Protein AF-A0A653F2S6-F1 (afdb_monomer_lite)

Structure (mmCIF, N/CA/C/O backbone):
data_AF-A0A653F2S6-F1
#
_entry.id   AF-A0A653F2S6-F1
#
loop_
_atom_site.group_PDB
_atom_site.id
_atom_site.type_symbol
_atom_site.label_atom_id
_atom_site.label_alt_id
_atom_site.label_comp_id
_atom_site.label_asym_id
_atom_site.label_entity_id
_atom_site.label_seq_id
_atom_site.pdbx_PDB_ins_code
_atom_site.Cartn_x
_atom_site.Cartn_y
_atom_site.Cartn_z
_atom_site.occupancy
_atom_site.B_iso_or_equiv
_atom_site.auth_seq_id
_atom_site.auth_comp_id
_atom_site.auth_asym_id
_atom_site.auth_atom_id
_atom_site.pdbx_PDB_model_num
ATOM 1 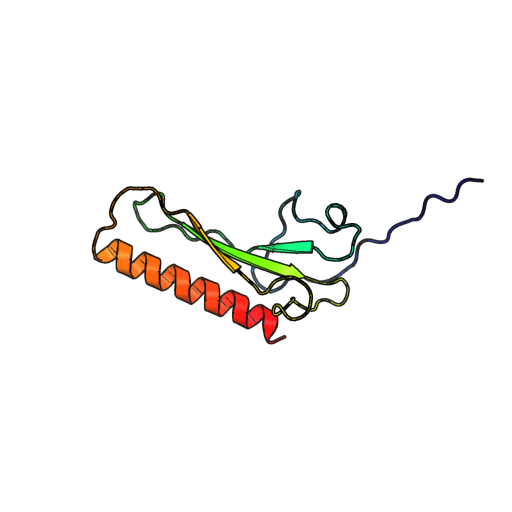N N . MET A 1 1 ? 24.915 19.857 -33.286 1.00 42.91 1 MET A N 1
ATOM 2 C CA . MET A 1 1 ? 23.691 19.033 -33.239 1.00 42.91 1 MET A CA 1
ATOM 3 C C . MET A 1 1 ? 23.644 18.402 -31.865 1.00 42.91 1 MET A C 1
ATOM 5 O O . MET A 1 1 ? 24.527 17.616 -31.560 1.00 42.91 1 MET A O 1
ATOM 9 N N . THR A 1 2 ? 22.702 18.817 -31.024 1.00 41.47 2 THR A N 1
ATOM 10 C CA . THR A 1 2 ? 22.521 18.256 -29.680 1.00 41.47 2 THR A CA 1
ATOM 11 C C . THR A 1 2 ? 21.405 17.230 -29.785 1.00 41.47 2 THR A C 1
ATOM 13 O O . THR A 1 2 ? 20.255 17.597 -30.004 1.00 41.47 2 THR A O 1
ATOM 16 N N . THR A 1 3 ? 21.742 15.946 -29.734 1.00 45.97 3 THR A N 1
ATOM 17 C CA . THR A 1 3 ? 20.751 14.876 -29.614 1.00 45.97 3 THR A CA 1
ATOM 18 C C . THR A 1 3 ? 20.243 14.879 -28.181 1.00 45.97 3 THR A C 1
ATOM 20 O O . THR A 1 3 ? 20.963 14.461 -27.277 1.00 45.97 3 THR A O 1
ATOM 23 N N . THR A 1 4 ? 19.030 15.378 -27.960 1.00 53.72 4 THR A N 1
ATOM 24 C CA . THR A 1 4 ? 18.307 15.128 -26.711 1.00 53.72 4 THR A CA 1
ATOM 25 C C . THR A 1 4 ? 18.103 13.616 -26.606 1.00 53.72 4 THR A C 1
ATOM 27 O O . THR A 1 4 ? 17.521 13.044 -27.534 1.00 53.72 4 THR A O 1
ATOM 30 N N . PRO A 1 5 ? 18.593 12.938 -25.555 1.00 54.41 5 PRO A N 1
ATOM 31 C CA . PRO A 1 5 ? 18.248 11.542 -25.350 1.00 54.41 5 PRO A CA 1
ATOM 32 C C . PRO A 1 5 ? 16.727 11.470 -25.187 1.00 54.41 5 PRO A C 1
ATOM 34 O O . PRO A 1 5 ? 16.147 12.105 -24.311 1.00 54.41 5 PRO A O 1
ATOM 37 N N . SER A 1 6 ? 16.065 10.759 -26.095 1.00 54.28 6 SER A N 1
ATOM 38 C CA . SER A 1 6 ? 14.663 10.397 -25.926 1.00 54.28 6 SER A CA 1
ATOM 39 C C . SER A 1 6 ? 14.647 9.260 -24.916 1.00 54.28 6 SER A C 1
ATOM 41 O O . SER A 1 6 ? 14.827 8.101 -25.288 1.00 54.28 6 SER A O 1
ATOM 43 N N . THR A 1 7 ? 14.521 9.585 -23.631 1.00 62.69 7 THR A N 1
ATOM 44 C CA . THR A 1 7 ? 14.292 8.559 -22.616 1.00 62.69 7 THR A CA 1
ATOM 45 C C . THR A 1 7 ? 12.889 8.020 -22.847 1.00 62.69 7 THR A C 1
ATOM 47 O O . THR A 1 7 ? 11.890 8.686 -22.585 1.00 62.69 7 THR A O 1
ATOM 50 N N . ARG A 1 8 ? 12.804 6.852 -23.486 1.00 69.31 8 ARG A N 1
ATOM 51 C CA . ARG A 1 8 ? 11.534 6.168 -23.707 1.00 69.31 8 ARG A CA 1
ATOM 52 C C . ARG A 1 8 ? 11.066 5.654 -22.349 1.00 69.31 8 ARG A C 1
ATOM 54 O O . ARG A 1 8 ? 11.725 4.791 -21.781 1.00 69.31 8 ARG A O 1
ATOM 61 N N . LEU A 1 9 ? 9.950 6.187 -21.857 1.00 75.75 9 LEU A N 1
ATOM 62 C CA . LEU A 1 9 ? 9.269 5.664 -20.674 1.00 75.75 9 LEU A CA 1
ATOM 63 C C . LEU A 1 9 ? 9.052 4.148 -20.826 1.00 75.75 9 LEU A C 1
ATOM 65 O O . LEU A 1 9 ? 8.563 3.729 -21.884 1.00 75.75 9 LEU A O 1
ATOM 69 N N . PRO A 1 10 ? 9.410 3.331 -19.818 1.00 83.69 10 PRO A N 1
ATOM 70 C CA . PRO A 1 10 ? 9.085 1.913 -19.816 1.00 83.69 10 PRO A CA 1
ATOM 71 C C . PRO A 1 10 ? 7.569 1.712 -19.941 1.00 83.69 10 PRO A C 1
ATOM 73 O O . PRO A 1 10 ? 6.796 2.165 -19.096 1.00 83.69 10 PRO A O 1
ATOM 76 N N . ASP A 1 11 ? 7.144 1.039 -21.012 1.00 88.38 11 ASP A N 1
ATOM 77 C CA . ASP A 1 11 ? 5.742 0.687 -21.261 1.00 88.38 11 ASP A CA 1
ATOM 78 C C . ASP A 1 11 ? 5.424 -0.651 -20.584 1.00 88.38 11 ASP A C 1
ATOM 80 O O . ASP A 1 11 ? 5.353 -1.707 -21.214 1.00 88.38 11 ASP A O 1
ATOM 84 N N . VAL A 1 12 ? 5.353 -0.598 -19.254 1.00 92.69 12 VAL A N 1
ATOM 85 C CA . VAL A 1 12 ? 5.174 -1.753 -18.372 1.00 92.69 12 VAL A CA 1
ATOM 86 C C . VAL A 1 12 ? 3.821 -1.636 -17.671 1.00 92.69 12 VAL A C 1
ATOM 88 O O . VAL A 1 12 ? 3.531 -0.582 -17.085 1.00 92.69 12 VAL A O 1
ATOM 91 N N . PRO A 1 13 ? 2.979 -2.686 -17.686 1.00 94.88 13 PRO A N 1
ATOM 92 C CA . PRO A 1 13 ? 1.690 -2.647 -17.012 1.00 94.88 13 PRO A CA 1
ATOM 93 C C . PRO A 1 13 ? 1.862 -2.532 -15.496 1.00 94.88 13 PRO A C 1
ATOM 95 O O . PRO A 1 13 ? 2.821 -3.031 -14.906 1.00 94.88 13 PRO A O 1
ATOM 98 N N . LEU A 1 14 ? 0.900 -1.874 -14.858 1.00 96.38 14 LEU A N 1
ATOM 99 C CA . LEU A 1 14 ? 0.820 -1.854 -13.405 1.00 96.38 14 LEU A CA 1
ATOM 100 C C . LEU A 1 14 ? 0.326 -3.205 -12.878 1.00 96.38 14 LEU A C 1
ATOM 102 O O . LEU A 1 14 ? -0.477 -3.867 -13.551 1.00 96.38 14 LEU A O 1
ATOM 106 N N . PRO A 1 15 ? 0.742 -3.598 -11.662 1.00 96.62 15 PRO A N 1
ATOM 107 C CA . PRO A 1 15 ? 0.087 -4.685 -10.958 1.00 96.62 15 PRO A CA 1
ATOM 108 C C . PRO A 1 15 ? -1.424 -4.426 -10.808 1.00 96.62 15 PRO A C 1
ATOM 110 O O . PRO A 1 15 ? -1.868 -3.273 -10.796 1.00 96.62 15 PRO A O 1
ATOM 113 N N . PRO A 1 16 ? -2.252 -5.477 -10.690 1.00 95.00 16 PRO A N 1
ATOM 114 C CA . PRO A 1 16 ? -3.692 -5.313 -10.532 1.00 95.00 16 PRO A CA 1
ATOM 115 C C . PRO A 1 16 ? -4.041 -4.433 -9.327 1.00 95.00 16 PRO A C 1
ATOM 117 O O . PRO A 1 16 ? -3.567 -4.684 -8.224 1.00 95.00 16 PRO A O 1
ATOM 120 N N . GLY A 1 17 ? -4.891 -3.427 -9.548 1.00 95.31 17 GLY A N 1
ATOM 121 C CA . GLY A 1 17 ? -5.341 -2.506 -8.498 1.00 95.31 17 GLY A CA 1
ATOM 122 C C . GLY A 1 17 ? -4.326 -1.429 -8.103 1.00 95.31 17 GLY A C 1
ATOM 123 O O . GLY A 1 17 ? -4.692 -0.518 -7.363 1.00 95.31 17 GLY A O 1
ATOM 124 N N . ALA A 1 18 ? -3.095 -1.492 -8.618 1.00 97.88 18 ALA A N 1
ATOM 125 C CA . ALA A 1 18 ? -2.070 -0.509 -8.320 1.00 97.88 18 ALA A CA 1
ATOM 126 C C . ALA A 1 18 ? -2.285 0.804 -9.086 1.00 97.88 18 ALA A C 1
ATOM 128 O O . ALA A 1 18 ? -2.815 0.825 -10.202 1.00 97.88 18 ALA A O 1
ATOM 129 N N . PHE A 1 19 ? -1.799 1.896 -8.507 1.00 97.50 19 PHE A N 1
ATOM 130 C CA . PHE A 1 19 ? -1.662 3.191 -9.170 1.00 97.50 19 PHE A CA 1
ATOM 131 C C . PHE A 1 19 ? -0.282 3.800 -8.890 1.00 97.50 19 PHE A C 1
ATOM 133 O O . PHE A 1 19 ? 0.502 3.256 -8.114 1.00 97.50 19 PHE A O 1
ATOM 140 N N . VAL A 1 20 ? 0.021 4.911 -9.559 1.00 96.62 20 VAL A N 1
ATOM 141 C CA . VAL A 1 20 ? 1.275 5.661 -9.412 1.00 96.62 20 VAL A CA 1
ATOM 142 C C . VAL A 1 20 ? 0.914 7.119 -9.184 1.00 96.62 20 VAL A C 1
ATOM 144 O O . VAL A 1 20 ? 0.193 7.703 -9.998 1.00 96.62 20 VAL A O 1
ATOM 147 N N . ASP A 1 21 ? 1.396 7.699 -8.089 1.00 94.19 21 ASP A N 1
ATOM 148 C CA . ASP A 1 21 ? 1.276 9.135 -7.858 1.00 94.19 21 ASP A CA 1
ATOM 149 C C . ASP A 1 21 ? 2.259 9.917 -8.744 1.00 94.19 21 ASP A C 1
ATOM 151 O O . ASP A 1 21 ? 3.290 9.386 -9.155 1.00 94.19 21 ASP A O 1
ATOM 155 N N . PRO A 1 22 ? 2.011 11.206 -9.039 1.00 89.00 22 PRO A N 1
ATOM 156 C CA . PRO A 1 22 ? 2.927 12.000 -9.860 1.00 89.00 22 PRO A CA 1
ATOM 157 C C . PRO A 1 22 ? 4.367 12.063 -9.324 1.00 89.00 22 PRO A C 1
ATOM 159 O O . PRO A 1 22 ? 5.300 12.184 -10.110 1.00 89.00 22 PRO A O 1
ATOM 162 N N . GLY A 1 23 ? 4.548 11.983 -8.000 1.00 91.88 23 GLY A N 1
ATOM 163 C CA . GLY A 1 23 ? 5.865 11.923 -7.351 1.00 91.88 23 GLY A CA 1
ATOM 164 C C . GLY A 1 23 ? 6.500 10.531 -7.340 1.00 91.88 23 GLY A C 1
ATOM 165 O O . GLY A 1 23 ? 7.625 10.399 -6.882 1.00 91.88 23 GLY A O 1
ATOM 166 N N . ASP A 1 24 ? 5.787 9.529 -7.851 1.00 94.81 24 ASP A N 1
ATOM 167 C CA . ASP A 1 24 ? 6.137 8.111 -7.830 1.00 94.81 24 ASP A CA 1
ATOM 168 C C . ASP A 1 24 ? 6.449 7.535 -9.224 1.00 94.81 24 ASP A C 1
ATOM 170 O O . ASP A 1 24 ? 6.680 6.335 -9.383 1.00 94.81 24 ASP A O 1
ATOM 174 N N . ALA A 1 25 ? 6.532 8.399 -10.237 1.00 93.81 25 ALA A N 1
ATOM 175 C CA . ALA A 1 25 ? 6.841 8.031 -11.614 1.00 93.81 25 ALA A CA 1
ATOM 176 C C . ALA A 1 25 ? 8.338 7.753 -11.866 1.00 93.81 25 ALA A C 1
ATOM 178 O O . ALA A 1 25 ? 9.210 8.168 -11.109 1.00 93.81 25 ALA A O 1
ATOM 179 N N . TRP A 1 26 ? 8.635 7.081 -12.983 1.00 94.75 26 TRP A N 1
ATOM 180 C CA . TRP A 1 26 ? 9.987 6.662 -13.388 1.00 94.75 26 TRP A CA 1
ATOM 181 C C . TRP A 1 26 ? 11.028 7.788 -13.360 1.00 94.75 26 TRP A C 1
ATOM 183 O O . TRP A 1 26 ? 12.179 7.572 -12.984 1.00 94.75 26 TRP A O 1
ATOM 193 N N . GLU A 1 27 ? 10.631 8.993 -13.768 1.00 92.00 27 GLU A N 1
ATOM 194 C CA . GLU A 1 27 ? 11.499 10.166 -13.871 1.00 92.00 27 GLU A CA 1
ATOM 195 C C . GLU A 1 27 ? 12.116 10.573 -12.534 1.00 92.00 27 GLU A C 1
ATOM 197 O O . GLU A 1 27 ? 13.186 11.179 -12.514 1.00 92.00 27 GLU A O 1
ATOM 202 N N . GLN A 1 28 ? 11.450 10.248 -11.427 1.00 93.56 28 GLN A N 1
ATOM 203 C CA . GLN A 1 28 ? 11.899 10.607 -10.089 1.00 93.56 28 GLN A CA 1
ATOM 204 C C . GLN A 1 28 ? 13.101 9.762 -9.622 1.00 93.56 28 GLN A C 1
ATOM 206 O O . GLN A 1 28 ? 13.826 10.194 -8.723 1.00 93.56 28 GLN A O 1
ATOM 211 N N . TRP A 1 29 ? 13.352 8.613 -10.259 1.00 92.19 29 TRP A N 1
ATOM 212 C CA . TRP A 1 29 ? 14.455 7.696 -9.937 1.00 92.19 29 TRP A CA 1
ATOM 213 C C . TRP A 1 29 ? 15.295 7.336 -11.161 1.00 92.19 29 TRP A C 1
ATOM 215 O O . TRP A 1 29 ? 15.668 6.182 -11.341 1.00 92.19 29 TRP A O 1
ATOM 225 N N . ASP A 1 30 ? 15.556 8.303 -12.045 1.00 92.25 30 ASP A N 1
ATOM 226 C CA . ASP A 1 30 ? 16.396 8.108 -13.237 1.00 92.25 30 ASP A CA 1
ATOM 227 C C . ASP A 1 30 ? 15.994 6.879 -14.085 1.00 92.25 30 ASP A C 1
ATOM 229 O O . ASP A 1 30 ? 16.820 6.274 -14.771 1.00 92.25 30 ASP A O 1
ATOM 233 N N . TYR A 1 31 ? 14.694 6.549 -14.090 1.00 92.56 31 TYR A N 1
ATOM 234 C CA . TYR A 1 31 ? 14.097 5.399 -14.778 1.00 92.56 31 TYR A CA 1
ATOM 235 C C . TYR A 1 31 ? 14.602 4.028 -14.302 1.00 92.56 31 TYR A C 1
ATOM 237 O O . TYR A 1 31 ? 14.423 3.029 -15.001 1.00 92.56 31 TYR A O 1
ATOM 245 N N . GLU A 1 32 ? 15.203 3.964 -13.117 1.00 94.19 32 GLU A N 1
ATOM 246 C CA . GLU A 1 32 ? 15.652 2.719 -12.503 1.00 94.19 32 GLU A CA 1
ATOM 247 C C . GLU A 1 32 ? 14.483 1.891 -11.964 1.00 94.19 32 GLU A C 1
ATOM 249 O O . GLU A 1 32 ? 14.446 0.680 -12.148 1.00 94.19 32 GLU A O 1
ATOM 254 N N . PHE A 1 33 ? 13.506 2.550 -11.349 1.00 95.56 33 PHE A N 1
ATOM 255 C CA . PHE A 1 33 ? 12.243 1.970 -10.905 1.00 95.56 33 PHE A CA 1
ATOM 256 C C . PHE A 1 33 ? 11.159 3.056 -10.846 1.00 95.56 33 PHE A C 1
ATOM 258 O O . PHE A 1 33 ? 11.430 4.247 -11.021 1.00 95.56 33 PHE A O 1
ATOM 265 N N . ARG A 1 34 ? 9.919 2.643 -10.591 1.00 96.94 34 ARG A N 1
ATOM 266 C CA . ARG A 1 34 ? 8.833 3.517 -10.128 1.00 96.94 34 ARG A CA 1
ATOM 267 C C . ARG A 1 34 ? 8.241 2.965 -8.840 1.00 96.94 34 ARG A C 1
ATOM 269 O O . ARG A 1 34 ? 8.328 1.760 -8.599 1.00 96.94 34 ARG A O 1
ATOM 276 N N . VAL A 1 35 ? 7.586 3.810 -8.056 1.00 97.94 35 VAL A N 1
ATOM 277 C CA . VAL A 1 35 ? 6.825 3.355 -6.890 1.00 97.94 35 VAL A CA 1
ATOM 278 C C . VAL A 1 35 ? 5.384 3.102 -7.328 1.00 97.94 35 VAL A C 1
ATOM 280 O O . VAL A 1 35 ? 4.745 3.942 -7.959 1.00 97.94 35 VAL A O 1
ATOM 283 N N . VAL A 1 36 ? 4.861 1.921 -7.021 1.00 98.19 36 VAL A N 1
ATOM 284 C CA . VAL A 1 36 ? 3.454 1.575 -7.251 1.00 98.19 36 VAL A CA 1
ATOM 285 C C . VAL A 1 36 ? 2.752 1.438 -5.908 1.00 98.19 36 VAL A C 1
ATOM 287 O O . VAL A 1 36 ? 3.337 0.923 -4.955 1.00 98.19 36 VAL A O 1
ATOM 290 N N . ARG A 1 37 ? 1.512 1.918 -5.810 1.00 98.44 37 ARG A N 1
ATOM 291 C CA . ARG A 1 37 ? 0.765 2.013 -4.548 1.00 98.44 37 ARG A CA 1
ATOM 292 C C . ARG A 1 37 ? -0.550 1.249 -4.602 1.00 98.44 37 ARG A C 1
ATOM 294 O O . ARG A 1 37 ? -1.189 1.184 -5.653 1.00 98.44 37 ARG A O 1
ATOM 301 N N . THR A 1 38 ? -0.971 0.693 -3.467 1.00 98.38 38 THR A N 1
ATOM 302 C CA . THR A 1 38 ? -2.342 0.184 -3.296 1.00 98.38 38 THR A CA 1
ATOM 303 C C . THR A 1 38 ? -3.275 1.347 -2.988 1.00 98.38 38 THR A C 1
ATOM 305 O O . THR A 1 38 ? -2.842 2.346 -2.414 1.00 98.38 38 THR A O 1
ATOM 308 N N . ALA A 1 39 ? -4.577 1.184 -3.233 1.00 97.12 39 ALA A N 1
ATOM 309 C CA . ALA A 1 39 ? -5.582 2.109 -2.705 1.00 97.12 39 ALA A CA 1
ATOM 310 C C . ALA A 1 39 ? -5.473 2.270 -1.176 1.00 97.12 39 ALA A C 1
ATOM 312 O O . ALA A 1 39 ? -5.115 1.325 -0.464 1.00 97.12 39 ALA A O 1
ATOM 313 N N . GLU A 1 40 ? -5.815 3.456 -0.678 1.00 97.31 40 GLU A N 1
ATOM 314 C CA . GLU A 1 40 ? -5.971 3.702 0.755 1.00 97.31 40 GLU A CA 1
ATOM 315 C C . GLU A 1 40 ? -7.236 3.014 1.279 1.00 97.31 40 GLU A C 1
ATOM 317 O O . GLU A 1 40 ? -8.309 3.065 0.668 1.00 97.31 40 GLU A O 1
ATOM 322 N N . ARG A 1 41 ? -7.114 2.359 2.434 1.00 97.69 41 ARG A N 1
ATOM 323 C CA . ARG A 1 41 ? -8.206 1.658 3.111 1.00 97.69 41 ARG A CA 1
ATOM 324 C C . ARG A 1 41 ? -8.404 2.2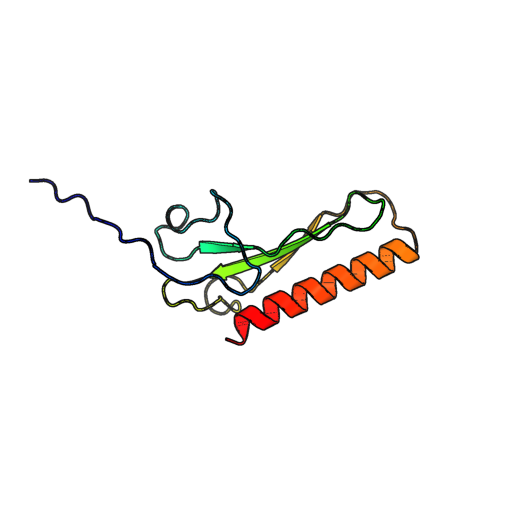77 4.487 1.00 97.69 41 ARG A C 1
ATOM 326 O O . ARG A 1 41 ? -7.531 2.178 5.345 1.00 97.69 41 ARG A O 1
ATOM 333 N N . HIS A 1 42 ? -9.554 2.907 4.701 1.00 97.44 42 HIS A N 1
ATOM 334 C CA . HIS A 1 42 ? -9.861 3.616 5.942 1.00 97.44 42 HIS A CA 1
ATOM 335 C C . HIS A 1 42 ? -10.594 2.728 6.944 1.00 97.44 42 HIS A C 1
ATOM 337 O O . HIS A 1 42 ? -11.455 1.932 6.573 1.00 97.44 42 HIS A O 1
ATOM 343 N N . VAL A 1 43 ? -10.298 2.928 8.226 1.00 96.81 43 VAL A N 1
ATOM 344 C CA . VAL A 1 43 ? -11.070 2.350 9.330 1.00 96.81 43 VAL A CA 1
ATOM 345 C C . VAL A 1 43 ? -12.395 3.098 9.471 1.00 96.81 43 VAL A C 1
ATOM 347 O O . VAL A 1 43 ? -12.429 4.327 9.557 1.00 96.81 43 VAL A O 1
ATOM 350 N N . SER A 1 44 ? -13.502 2.368 9.557 1.00 96.56 44 SER A N 1
ATOM 351 C CA . SER A 1 44 ? -14.839 2.950 9.628 1.00 96.56 44 SER A CA 1
ATOM 352 C C . SER A 1 44 ? -15.009 3.886 10.830 1.00 96.56 44 SER A C 1
ATOM 354 O O . SER A 1 44 ? -14.800 3.525 11.995 1.00 96.56 44 SER A O 1
ATOM 356 N N . GLY A 1 45 ? -15.419 5.124 10.542 1.00 95.12 45 GLY A N 1
ATOM 357 C CA . GLY A 1 45 ? -15.635 6.154 11.561 1.00 95.12 45 GLY A CA 1
ATOM 358 C C . GLY A 1 45 ? -14.363 6.584 12.301 1.00 95.12 45 GLY A C 1
ATOM 359 O O . GLY A 1 45 ? -14.467 7.125 13.401 1.00 95.12 45 GLY A O 1
ATOM 360 N N . HIS A 1 46 ? -13.179 6.333 11.737 1.00 94.88 46 HIS A N 1
ATOM 361 C CA . HIS A 1 46 ? -11.893 6.764 12.280 1.00 94.88 46 HIS A CA 1
ATOM 362 C C . HIS A 1 46 ? -11.020 7.359 11.168 1.00 94.88 46 HIS A C 1
ATOM 364 O O . HIS A 1 46 ? -11.198 7.052 9.995 1.00 94.88 46 HIS A O 1
ATOM 370 N N . ALA A 1 47 ? -10.065 8.215 11.531 1.00 94.44 47 ALA A N 1
ATOM 371 C CA . ALA A 1 47 ? -9.157 8.828 10.557 1.00 94.44 47 ALA A CA 1
ATOM 372 C C . ALA A 1 47 ? -8.030 7.880 10.104 1.00 94.44 47 ALA A C 1
ATOM 374 O O . ALA A 1 47 ? -7.368 8.139 9.109 1.00 94.44 47 ALA A O 1
ATOM 375 N N . SER A 1 48 ? -7.813 6.780 10.830 1.00 95.81 48 SER A N 1
ATOM 376 C CA . SER A 1 48 ? -6.746 5.826 10.520 1.00 95.81 48 SER A CA 1
ATOM 377 C C . SER A 1 48 ? -6.965 5.116 9.196 1.00 95.81 48 SER A C 1
ATOM 379 O O . SER A 1 48 ? -8.088 4.712 8.884 1.00 95.81 48 SER A O 1
ATOM 381 N N . LEU A 1 49 ? -5.870 4.887 8.478 1.00 96.75 49 LEU A N 1
ATOM 382 C CA . LEU A 1 49 ? -5.871 4.159 7.218 1.00 96.75 49 LEU A CA 1
ATOM 383 C C . LEU A 1 49 ? -4.650 3.250 7.074 1.00 96.75 49 LEU A C 1
ATOM 385 O O . LEU A 1 49 ? -3.650 3.379 7.790 1.00 96.75 49 LEU A O 1
ATOM 389 N N . VAL A 1 50 ? -4.779 2.315 6.141 1.00 98.19 50 VAL A N 1
ATOM 390 C CA . VAL A 1 50 ? -3.723 1.426 5.664 1.00 98.19 50 VAL A CA 1
ATOM 391 C C . VAL A 1 50 ? -3.565 1.636 4.165 1.00 98.19 50 VAL A C 1
ATOM 393 O O . VAL A 1 50 ? -4.557 1.704 3.439 1.00 98.19 50 VAL A O 1
ATOM 396 N N . SER A 1 51 ? -2.329 1.682 3.694 1.00 98.19 51 SER A N 1
ATOM 397 C CA . SER A 1 51 ? -1.996 1.603 2.272 1.00 98.19 51 SER A CA 1
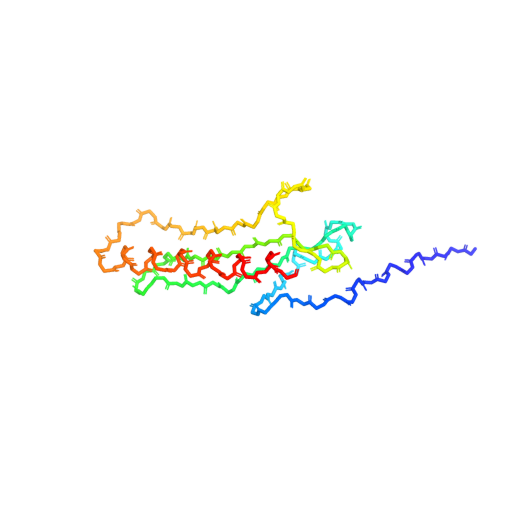ATOM 398 C C . SER A 1 51 ? -0.749 0.743 2.086 1.00 98.19 51 SER A C 1
ATOM 400 O O . SER A 1 51 ? -0.165 0.262 3.056 1.00 98.19 51 SER A O 1
ATOM 402 N N . GLY A 1 52 ? -0.362 0.489 0.844 1.00 98.31 52 GLY A N 1
ATOM 403 C CA . GLY A 1 52 ? 0.829 -0.279 0.515 1.00 98.31 52 GLY A CA 1
ATOM 404 C C . GLY A 1 52 ? 1.606 0.365 -0.619 1.00 98.31 52 GLY A C 1
ATOM 405 O O . GLY A 1 52 ? 1.030 1.104 -1.421 1.00 98.31 52 GLY A O 1
ATOM 406 N N . SER A 1 53 ? 2.901 0.081 -0.694 1.00 98.31 53 SER A N 1
ATOM 407 C CA . SER A 1 53 ? 3.728 0.434 -1.846 1.00 98.31 53 SER A CA 1
ATOM 408 C C . SER A 1 53 ? 4.753 -0.644 -2.167 1.00 98.31 53 SER A C 1
ATOM 410 O O . SER A 1 53 ? 5.149 -1.408 -1.290 1.00 98.31 53 SER A O 1
ATOM 412 N N . ALA A 1 54 ? 5.217 -0.663 -3.410 1.00 98.25 54 ALA A N 1
ATOM 413 C CA . ALA A 1 54 ? 6.336 -1.487 -3.847 1.00 98.25 54 ALA A CA 1
ATOM 414 C C . ALA A 1 54 ? 7.120 -0.787 -4.964 1.00 98.25 54 ALA A C 1
ATOM 416 O O . ALA A 1 54 ? 6.598 0.123 -5.617 1.00 98.25 54 ALA A O 1
ATOM 417 N N . LEU A 1 55 ? 8.355 -1.226 -5.200 1.00 97.88 55 LEU A N 1
ATOM 418 C CA . LEU A 1 55 ? 9.163 -0.762 -6.326 1.00 97.88 55 LEU A CA 1
ATOM 419 C C . LEU A 1 55 ? 8.926 -1.673 -7.529 1.00 97.88 55 LEU A C 1
ATOM 421 O O . LEU A 1 55 ? 9.022 -2.891 -7.405 1.00 97.88 55 LEU A O 1
ATOM 425 N N . GLN A 1 56 ? 8.621 -1.088 -8.686 1.00 97.50 56 GLN A N 1
ATOM 426 C CA . GLN A 1 56 ? 8.514 -1.817 -9.947 1.00 97.50 56 GLN A CA 1
ATOM 427 C C . GLN A 1 56 ? 9.657 -1.439 -10.885 1.00 97.50 56 GLN A C 1
ATOM 429 O O . GLN A 1 56 ? 9.852 -0.260 -11.189 1.00 97.50 56 GLN A O 1
ATOM 434 N N . PHE A 1 57 ? 10.359 -2.448 -11.391 1.00 95.81 57 PHE A N 1
ATOM 435 C CA . PHE A 1 57 ? 11.458 -2.290 -12.337 1.00 95.81 57 PHE A CA 1
ATOM 436 C C . PHE A 1 57 ? 10.980 -2.220 -13.800 1.00 95.81 57 PHE A C 1
ATOM 438 O O . PHE A 1 57 ? 9.856 -2.630 -14.112 1.00 95.81 57 PHE A O 1
ATOM 445 N N . PRO A 1 58 ? 11.814 -1.717 -14.736 1.00 95.25 58 PRO A N 1
ATOM 446 C CA . PRO A 1 58 ? 11.463 -1.578 -16.152 1.00 95.25 58 PRO A CA 1
ATOM 447 C C . PRO A 1 58 ? 11.159 -2.893 -16.883 1.00 95.25 58 PRO A C 1
ATOM 449 O O . PRO A 1 58 ? 10.645 -2.858 -18.000 1.00 95.25 58 PRO A O 1
ATOM 452 N N . ASP A 1 59 ? 11.492 -4.041 -16.295 1.00 92.50 59 ASP A N 1
ATOM 453 C CA . ASP A 1 59 ? 11.129 -5.370 -16.799 1.00 92.50 59 ASP A CA 1
ATOM 454 C C . ASP A 1 59 ? 9.770 -5.869 -16.269 1.00 92.50 59 ASP A C 1
ATOM 456 O O . ASP A 1 59 ? 9.273 -6.901 -16.720 1.00 92.50 59 ASP A O 1
ATOM 460 N N . GLY A 1 60 ? 9.138 -5.113 -15.368 1.00 94.00 60 GLY A N 1
ATOM 461 C CA . GLY A 1 60 ? 7.847 -5.420 -14.760 1.00 94.00 60 GLY A CA 1
ATOM 462 C C . GLY A 1 60 ? 7.912 -6.130 -13.421 1.00 94.00 60 GLY A C 1
ATOM 463 O O . GLY A 1 60 ? 6.870 -6.196 -12.764 1.00 94.00 60 GLY A O 1
ATOM 464 N N . HIS A 1 61 ? 9.090 -6.585 -12.999 1.00 95.06 61 HIS A N 1
ATOM 465 C CA . HIS A 1 61 ? 9.279 -7.230 -11.709 1.00 95.06 61 HIS A CA 1
ATOM 466 C C . HIS A 1 61 ? 9.052 -6.250 -10.549 1.00 95.06 61 HIS A C 1
ATOM 468 O O . HIS A 1 61 ? 9.348 -5.056 -10.653 1.00 95.06 61 HIS A O 1
ATOM 474 N N . ILE A 1 62 ? 8.520 -6.775 -9.447 1.00 97.38 62 ILE A N 1
ATOM 475 C CA . ILE A 1 62 ? 8.377 -6.069 -8.177 1.00 97.38 62 ILE A CA 1
ATOM 476 C C . ILE A 1 62 ? 9.505 -6.498 -7.257 1.00 97.38 62 ILE A C 1
ATOM 478 O O . ILE A 1 62 ? 9.646 -7.690 -7.004 1.00 97.38 62 ILE A O 1
ATOM 482 N N . ASP A 1 63 ? 10.258 -5.533 -6.736 1.00 96.69 63 ASP A N 1
ATOM 483 C CA . ASP A 1 63 ? 11.331 -5.817 -5.788 1.00 96.69 63 ASP 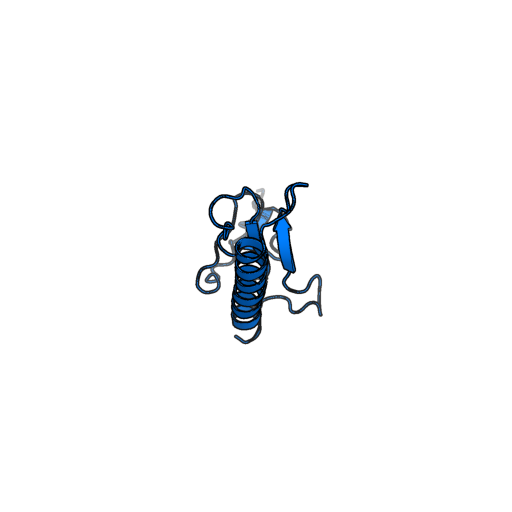A CA 1
ATOM 484 C C . ASP A 1 63 ? 10.781 -6.522 -4.544 1.00 96.69 63 ASP A C 1
ATOM 486 O O . ASP A 1 63 ? 9.882 -6.019 -3.869 1.00 96.69 63 ASP A O 1
ATOM 490 N N . ASP A 1 64 ? 11.326 -7.695 -4.243 1.00 93.75 64 ASP A N 1
ATOM 491 C CA . ASP A 1 64 ? 11.023 -8.488 -3.052 1.00 93.75 64 ASP A CA 1
ATOM 492 C C . ASP A 1 64 ? 11.948 -8.144 -1.867 1.00 93.75 64 ASP A C 1
ATOM 494 O O . ASP A 1 64 ? 11.908 -8.794 -0.819 1.00 93.75 64 ASP A O 1
ATOM 498 N N . GLY A 1 65 ? 12.776 -7.107 -2.024 1.00 94.00 65 GLY A N 1
ATOM 499 C CA . GLY A 1 65 ? 13.772 -6.650 -1.059 1.00 94.00 65 GLY A CA 1
ATOM 500 C C . GLY A 1 65 ? 15.158 -7.235 -1.282 1.00 94.00 65 GLY A C 1
ATOM 501 O O . GLY A 1 65 ? 16.052 -7.012 -0.463 1.00 94.00 65 GLY A O 1
ATOM 502 N N . THR A 1 66 ? 15.363 -7.980 -2.368 1.00 90.69 66 THR A N 1
ATOM 503 C CA . THR A 1 66 ? 16.690 -8.481 -2.742 1.00 90.69 66 THR A CA 1
ATOM 504 C C . THR A 1 66 ? 17.567 -7.417 -3.397 1.00 90.69 66 THR A C 1
ATOM 506 O O . THR A 1 66 ? 18.793 -7.563 -3.358 1.00 90.69 66 THR A O 1
ATOM 509 N N . THR A 1 67 ? 16.977 -6.353 -3.959 1.00 92.06 67 THR A N 1
ATOM 510 C CA . THR A 1 67 ? 17.726 -5.296 -4.662 1.00 92.06 67 THR A CA 1
ATOM 511 C C . THR A 1 67 ? 17.758 -3.982 -3.880 1.00 92.06 67 THR A C 1
ATOM 513 O O . THR A 1 67 ? 18.844 -3.497 -3.554 1.00 92.06 67 THR A O 1
ATOM 516 N N . TYR A 1 68 ? 16.595 -3.423 -3.551 1.00 93.75 68 TYR A N 1
ATOM 517 C CA . TYR A 1 68 ? 16.437 -2.138 -2.869 1.00 93.75 68 TYR A CA 1
ATOM 518 C C . TYR A 1 68 ? 15.550 -2.257 -1.631 1.00 93.75 68 TYR A C 1
ATOM 520 O O . TYR A 1 68 ? 16.030 -2.085 -0.509 1.00 93.75 68 TYR A O 1
ATOM 528 N N . GLU A 1 69 ? 14.262 -2.523 -1.827 1.00 93.75 69 GLU A N 1
ATOM 529 C CA . GLU A 1 69 ? 13.250 -2.463 -0.776 1.00 93.75 69 GLU A CA 1
ATOM 530 C C . GLU A 1 69 ? 12.108 -3.440 -1.074 1.00 93.75 69 GLU A C 1
ATOM 532 O O . GLU A 1 69 ? 11.547 -3.445 -2.167 1.00 93.75 69 GLU A O 1
ATOM 537 N N . ALA A 1 70 ? 11.755 -4.262 -0.083 1.00 95.94 70 ALA A N 1
ATOM 538 C CA . ALA A 1 70 ? 10.592 -5.142 -0.169 1.00 95.94 70 ALA A CA 1
ATOM 539 C C . ALA A 1 70 ? 9.287 -4.325 -0.142 1.00 95.94 70 ALA A C 1
ATOM 541 O O . ALA A 1 70 ? 9.288 -3.202 0.364 1.00 95.94 70 ALA A O 1
ATOM 542 N N . PRO A 1 71 ? 8.143 -4.874 -0.586 1.00 97.94 71 PRO A N 1
ATOM 543 C CA . PRO A 1 71 ? 6.869 -4.176 -0.478 1.00 97.94 71 PRO A CA 1
ATOM 544 C C . PRO A 1 71 ? 6.545 -3.805 0.975 1.00 97.94 71 PRO A C 1
ATOM 546 O O . PRO A 1 71 ? 6.772 -4.581 1.906 1.00 97.94 71 PRO A O 1
ATOM 549 N N . VAL A 1 72 ? 5.977 -2.616 1.168 1.00 98.06 72 VAL A N 1
ATOM 550 C CA . VAL A 1 72 ? 5.727 -2.029 2.490 1.00 98.06 72 VAL A CA 1
ATOM 551 C C . VAL A 1 72 ? 4.238 -1.799 2.693 1.00 98.06 72 VAL A C 1
ATOM 553 O O . VAL A 1 72 ? 3.572 -1.206 1.846 1.00 98.06 72 VAL A O 1
ATOM 556 N N . VAL A 1 73 ? 3.726 -2.208 3.857 1.00 98.44 73 VAL A N 1
ATOM 557 C CA . VAL A 1 73 ? 2.412 -1.786 4.359 1.00 98.44 73 VAL A CA 1
ATOM 558 C C . VAL A 1 73 ? 2.592 -0.526 5.201 1.00 98.44 73 VAL A C 1
ATOM 560 O O . VAL A 1 73 ? 3.231 -0.550 6.255 1.00 98.44 73 VAL A O 1
ATOM 563 N N . TRP A 1 74 ? 2.000 0.573 4.750 1.00 97.69 74 TRP A N 1
ATOM 564 C CA . TRP A 1 74 ? 1.997 1.850 5.447 1.00 97.69 74 TRP A CA 1
ATOM 565 C C . TRP A 1 74 ? 0.806 1.955 6.389 1.00 97.69 74 TRP A C 1
ATOM 567 O O . TRP A 1 74 ? -0.323 1.581 6.067 1.00 97.69 74 TRP A O 1
ATOM 577 N N . ILE A 1 75 ? 1.078 2.511 7.565 1.00 96.38 75 ILE A N 1
ATOM 578 C CA . ILE A 1 75 ? 0.091 2.763 8.605 1.00 96.38 75 ILE A CA 1
ATOM 579 C C . ILE A 1 75 ? 0.063 4.254 8.882 1.00 96.38 75 ILE A C 1
ATOM 581 O O . ILE A 1 75 ? 1.039 4.815 9.381 1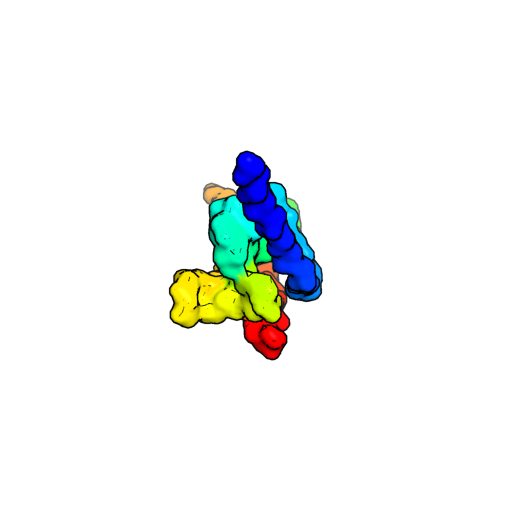.00 96.38 75 ILE A O 1
ATOM 585 N N . GLU A 1 76 ? -1.093 4.869 8.666 1.00 93.62 76 GLU A N 1
ATOM 586 C CA . GLU A 1 76 ? -1.368 6.195 9.195 1.00 93.62 76 GLU A CA 1
ATOM 587 C C . GLU A 1 76 ? -2.311 6.047 10.390 1.00 93.62 76 GLU A C 1
ATOM 589 O O . GLU A 1 76 ? -3.533 5.922 10.269 1.00 93.62 76 GLU A O 1
ATOM 594 N N . HIS A 1 77 ? -1.717 5.981 11.582 1.00 84.44 77 HIS A N 1
ATOM 595 C CA . HIS A 1 77 ? -2.455 5.860 12.830 1.00 84.44 77 HIS A CA 1
ATOM 596 C C . HIS A 1 77 ? -2.514 7.206 13.555 1.00 84.44 77 HIS A C 1
ATOM 598 O O . HIS A 1 77 ? -1.504 7.727 14.027 1.00 84.44 77 HIS A O 1
ATOM 604 N N . TYR A 1 78 ? -3.721 7.743 13.698 1.00 83.19 78 TYR A N 1
ATOM 605 C CA . TYR A 1 78 ? -3.967 8.940 14.492 1.00 83.19 78 TYR A CA 1
ATOM 606 C C . TYR A 1 78 ? -3.882 8.577 15.975 1.00 83.19 78 TYR A C 1
ATOM 608 O O . TYR A 1 78 ? -4.348 7.514 16.366 1.00 83.19 78 TYR A O 1
ATOM 616 N N . ASN A 1 79 ? -3.267 9.431 16.807 1.00 76.12 79 ASN A N 1
ATOM 617 C CA . ASN A 1 79 ? -2.948 9.153 18.221 1.00 76.12 79 ASN A CA 1
ATOM 618 C C . ASN A 1 79 ? -4.185 9.148 19.156 1.00 76.12 79 ASN A C 1
ATOM 620 O O . ASN A 1 79 ? -4.169 9.682 20.265 1.00 76.12 79 ASN A O 1
ATOM 624 N N . THR A 1 80 ? -5.280 8.572 18.677 1.00 80.69 80 THR A N 1
ATOM 625 C CA . THR A 1 80 ? -6.534 8.295 19.362 1.00 80.69 80 THR A CA 1
ATOM 626 C C . THR A 1 80 ? -6.704 6.781 19.441 1.00 80.69 80 THR A C 1
ATOM 628 O O . THR A 1 80 ? -6.316 6.048 18.537 1.00 80.69 80 THR A O 1
ATOM 631 N N . GLY A 1 81 ? -7.240 6.282 20.553 1.00 91.12 81 GLY A N 1
ATOM 632 C CA . GLY A 1 81 ? -7.486 4.848 20.697 1.00 91.12 81 GLY A CA 1
ATOM 633 C C . GLY A 1 81 ? -8.567 4.357 19.731 1.00 91.12 81 GLY A C 1
ATOM 634 O O . GLY A 1 81 ? -9.527 5.074 19.454 1.00 91.12 81 GLY A O 1
ATOM 635 N N . LEU A 1 82 ? -8.442 3.111 19.275 1.00 95.31 82 LEU A N 1
ATOM 636 C CA . LEU A 1 82 ? -9.483 2.419 18.517 1.00 95.31 82 LEU A CA 1
ATOM 637 C C . LEU A 1 82 ? -10.443 1.693 19.466 1.00 95.31 82 LEU A C 1
ATOM 639 O O . LEU A 1 82 ? -10.037 1.139 20.491 1.00 95.31 82 LEU A O 1
ATOM 643 N N . THR A 1 83 ? -11.724 1.627 19.102 1.00 96.31 83 THR A N 1
ATOM 644 C CA . THR A 1 83 ? -12.642 0.664 19.731 1.00 96.31 83 THR A CA 1
ATOM 645 C C . THR A 1 83 ? -12.234 -0.772 19.382 1.00 96.31 83 THR A C 1
ATOM 647 O O . THR A 1 83 ? -11.516 -1.008 18.415 1.00 96.31 83 THR A O 1
ATOM 650 N N . ILE A 1 84 ? -12.738 -1.770 20.119 1.00 97.81 84 ILE A N 1
ATOM 651 C CA . ILE A 1 84 ? -12.450 -3.190 19.830 1.00 97.81 84 ILE A CA 1
ATOM 652 C C . ILE A 1 84 ? -12.842 -3.566 18.390 1.00 97.81 84 ILE A C 1
ATOM 654 O O . ILE A 1 84 ? -12.125 -4.317 17.733 1.00 97.81 84 ILE A O 1
ATOM 658 N N . ALA A 1 85 ? -13.971 -3.049 17.895 1.00 97.94 85 ALA A N 1
ATOM 659 C CA . ALA A 1 85 ? -14.425 -3.309 16.531 1.00 97.94 85 ALA A CA 1
ATOM 660 C C . ALA A 1 85 ? -13.476 -2.683 15.498 1.00 97.94 85 ALA A C 1
ATOM 662 O O . ALA A 1 85 ? -13.023 -3.378 14.594 1.00 97.94 85 ALA A O 1
ATOM 663 N N . GLN A 1 86 ? -13.105 -1.417 15.695 1.00 97.38 86 GLN A N 1
ATOM 664 C CA . GLN A 1 86 ? -12.169 -0.708 14.821 1.00 97.38 86 GLN A CA 1
ATOM 665 C C . GLN A 1 86 ? -10.769 -1.323 14.842 1.00 97.38 86 GLN A C 1
ATOM 667 O O . GLN A 1 86 ? -10.125 -1.403 13.807 1.00 97.38 86 GLN A O 1
ATOM 672 N N . ALA A 1 87 ? -10.299 -1.816 15.990 1.00 96.69 87 ALA A N 1
ATOM 673 C CA . ALA A 1 87 ? -9.016 -2.509 16.080 1.00 96.69 87 ALA A CA 1
ATOM 674 C C . ALA A 1 87 ? -9.010 -3.806 15.252 1.00 96.69 87 ALA A C 1
ATOM 676 O O . ALA A 1 87 ? -8.021 -4.116 14.592 1.00 96.69 87 ALA A O 1
ATOM 677 N N . ARG A 1 88 ? -10.122 -4.555 15.252 1.00 98.38 88 ARG A N 1
ATOM 678 C CA . ARG A 1 88 ? -10.273 -5.760 14.418 1.00 98.38 88 ARG A CA 1
ATOM 679 C C . ARG A 1 88 ? -10.375 -5.423 12.936 1.00 98.38 88 ARG A C 1
ATOM 681 O O . ARG A 1 88 ? -9.766 -6.110 12.127 1.00 98.38 88 ARG A O 1
ATOM 688 N N . GLU A 1 89 ? -11.129 -4.384 12.596 1.00 98.00 89 GLU A N 1
ATOM 689 C CA . GLU A 1 89 ? -11.215 -3.875 11.227 1.00 98.00 89 GLU A CA 1
ATOM 690 C C . GLU A 1 89 ? -9.836 -3.447 10.726 1.00 98.00 89 GLU A C 1
ATOM 692 O O . GLU A 1 89 ? -9.396 -3.909 9.681 1.00 98.00 89 GLU A O 1
ATOM 697 N N . PHE A 1 90 ? -9.108 -2.657 11.513 1.00 97.25 90 PHE A N 1
ATOM 698 C CA . PHE A 1 90 ? -7.768 -2.205 11.167 1.00 97.25 90 PHE A CA 1
ATOM 699 C C . PHE A 1 90 ? -6.807 -3.377 10.945 1.00 97.25 90 PHE A C 1
ATOM 701 O O . PHE A 1 90 ? -6.110 -3.413 9.936 1.00 97.25 90 PHE A O 1
ATOM 708 N N . ALA A 1 91 ? -6.837 -4.391 11.816 1.00 97.75 91 ALA A N 1
ATOM 709 C CA . ALA A 1 91 ? -6.067 -5.616 11.613 1.00 97.75 91 ALA A CA 1
ATOM 710 C C . ALA A 1 91 ? -6.435 -6.340 10.303 1.00 97.75 91 ALA A C 1
ATOM 712 O O . ALA A 1 91 ? -5.548 -6.827 9.606 1.00 97.75 91 ALA A O 1
ATOM 713 N N . ALA A 1 92 ? -7.719 -6.385 9.936 1.00 98.50 92 ALA A N 1
ATOM 714 C CA . ALA A 1 92 ? -8.155 -6.977 8.672 1.00 98.50 92 ALA A CA 1
ATOM 715 C C . ALA A 1 92 ? -7.668 -6.176 7.451 1.00 98.50 92 ALA A C 1
ATOM 717 O O . ALA A 1 92 ? -7.267 -6.776 6.455 1.00 98.50 92 ALA A O 1
ATOM 718 N N . LEU A 1 93 ? -7.647 -4.840 7.532 1.00 98.38 93 LEU A N 1
ATOM 719 C CA . LEU A 1 93 ? -7.107 -3.983 6.471 1.00 98.38 93 LEU A CA 1
ATOM 720 C C . LEU A 1 93 ? -5.600 -4.186 6.275 1.00 98.38 93 LEU A C 1
ATOM 722 O O . LEU A 1 93 ? -5.138 -4.207 5.135 1.00 98.38 93 LEU A O 1
ATOM 726 N N . LEU A 1 94 ? -4.848 -4.379 7.365 1.00 98.50 94 LEU A N 1
ATOM 727 C CA . LEU A 1 94 ? -3.417 -4.695 7.309 1.00 98.50 94 LEU A CA 1
ATOM 728 C C . LEU A 1 94 ? -3.164 -6.005 6.565 1.00 98.50 94 LEU A C 1
ATOM 730 O O . LEU A 1 94 ? -2.391 -6.021 5.611 1.00 98.50 94 LEU A O 1
ATOM 734 N N . VAL A 1 95 ? -3.857 -7.075 6.963 1.00 98.62 95 VAL A N 1
ATOM 735 C CA . VAL A 1 95 ? -3.714 -8.396 6.331 1.00 98.62 95 VAL A CA 1
ATOM 736 C C . VAL A 1 95 ? -4.114 -8.337 4.860 1.00 98.62 95 VAL A C 1
ATOM 738 O O . VAL A 1 95 ? -3.339 -8.742 4.006 1.00 98.62 95 VAL A O 1
ATOM 741 N N . SER A 1 96 ? -5.263 -7.735 4.543 1.00 98.31 96 SER A N 1
ATOM 742 C CA . SER A 1 96 ? -5.714 -7.617 3.152 1.00 98.31 96 SER A CA 1
ATOM 743 C C . SER A 1 96 ? -4.752 -6.812 2.276 1.00 98.31 96 SER A C 1
ATOM 745 O O . SER A 1 96 ? -4.672 -7.079 1.081 1.00 98.31 96 SER A O 1
ATOM 747 N N . THR A 1 97 ? -4.072 -5.807 2.832 1.00 98.50 97 THR A N 1
ATOM 748 C CA . THR A 1 97 ? -3.080 -5.023 2.083 1.00 98.50 97 THR A CA 1
ATOM 749 C C . THR A 1 97 ? -1.809 -5.837 1.859 1.00 98.50 97 THR A C 1
ATOM 751 O O . THR A 1 97 ? -1.274 -5.815 0.756 1.00 98.50 97 THR A O 1
ATOM 754 N N . ALA A 1 98 ? -1.355 -6.588 2.867 1.00 98.25 98 ALA A N 1
ATOM 755 C CA . ALA A 1 98 ? -0.215 -7.491 2.730 1.00 98.25 98 ALA A CA 1
ATOM 756 C C . ALA A 1 98 ? -0.474 -8.574 1.668 1.00 98.25 98 ALA A C 1
ATOM 758 O O . ALA A 1 98 ? 0.343 -8.742 0.770 1.00 98.25 98 ALA A O 1
ATOM 759 N N . ASP A 1 99 ? -1.647 -9.213 1.696 1.00 98.06 99 ASP A N 1
ATOM 760 C CA . ASP A 1 99 ? -2.032 -10.235 0.714 1.00 98.06 99 ASP A CA 1
ATOM 761 C C . ASP A 1 99 ? -2.042 -9.685 -0.729 1.00 98.06 99 ASP A C 1
ATOM 763 O O . ASP A 1 99 ? -1.701 -10.391 -1.681 1.00 98.06 99 ASP A O 1
ATOM 767 N N . GLU A 1 100 ? -2.434 -8.418 -0.913 1.00 97.88 100 GLU A N 1
ATOM 768 C CA . GLU A 1 100 ? -2.402 -7.755 -2.222 1.00 97.88 100 GLU A CA 1
ATOM 769 C C . GLU A 1 100 ? -0.967 -7.542 -2.718 1.00 97.88 100 GLU A C 1
ATOM 771 O O . GLU A 1 100 ? -0.677 -7.855 -3.874 1.00 97.88 100 GLU A O 1
ATOM 776 N N . LEU A 1 101 ? -0.071 -7.071 -1.842 1.00 97.94 101 LEU A N 1
ATOM 777 C CA . LEU A 1 101 ? 1.348 -6.874 -2.154 1.00 97.94 101 LEU A CA 1
ATOM 778 C C . LEU A 1 101 ? 2.060 -8.204 -2.442 1.00 97.94 101 LEU A C 1
ATOM 780 O O . LEU A 1 101 ? 2.799 -8.301 -3.422 1.00 97.94 101 LEU A O 1
ATOM 784 N N . ASP A 1 102 ? 1.781 -9.252 -1.666 1.00 97.00 102 ASP A N 1
ATOM 785 C CA . ASP A 1 102 ? 2.299 -10.603 -1.920 1.00 97.00 102 ASP A CA 1
ATOM 786 C C . ASP A 1 102 ? 1.864 -11.110 -3.306 1.00 97.00 102 ASP A C 1
ATOM 788 O O . ASP A 1 102 ? 2.643 -11.716 -4.051 1.00 97.00 102 ASP A O 1
ATOM 792 N N . GLY A 1 103 ? 0.625 -10.802 -3.700 1.00 95.69 103 GLY A N 1
ATOM 793 C CA . GLY A 1 103 ? 0.097 -11.107 -5.028 1.00 95.69 103 GLY A CA 1
ATOM 794 C C . GLY A 1 103 ? 0.791 -10.365 -6.177 1.00 95.69 103 GLY A C 1
ATOM 795 O O . GLY A 1 103 ? 0.664 -10.794 -7.330 1.00 95.69 103 GLY A O 1
ATOM 796 N N . TRP A 1 104 ? 1.502 -9.270 -5.894 1.00 96.38 104 TRP A N 1
ATOM 797 C CA . TRP A 1 104 ? 2.316 -8.550 -6.875 1.00 96.38 104 TRP A CA 1
ATOM 798 C C . TRP A 1 104 ? 3.706 -9.170 -7.041 1.00 96.38 104 TRP A C 1
ATOM 800 O O . TRP A 1 104 ? 4.183 -9.243 -8.168 1.00 96.38 104 TRP A O 1
ATOM 810 N N . VAL A 1 105 ? 4.319 -9.655 -5.957 1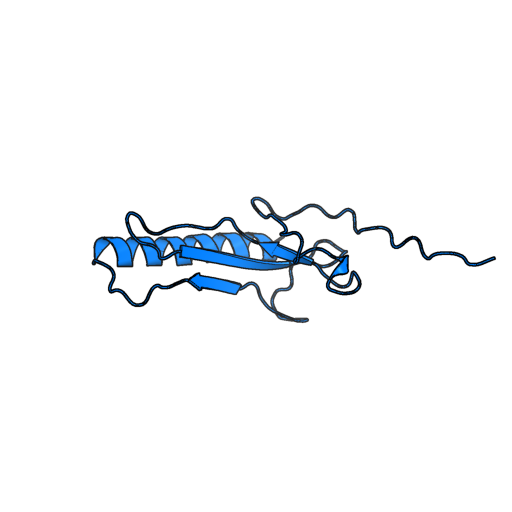.00 90.62 105 VAL A N 1
ATOM 811 C CA . VAL A 1 105 ? 5.654 -10.289 -5.981 1.00 90.62 105 VAL A CA 1
ATOM 812 C C . VAL A 1 105 ? 5.624 -11.667 -6.645 1.00 90.62 105 VAL A C 1
ATOM 814 O O . VAL A 1 105 ? 6.566 -12.061 -7.324 1.00 90.62 105 VAL A O 1
ATOM 817 N N . ALA A 1 106 ? 4.534 -12.418 -6.478 1.00 78.06 106 ALA A N 1
ATOM 818 C CA . ALA A 1 106 ? 4.421 -13.787 -6.984 1.00 78.06 106 ALA A CA 1
ATOM 819 C C . ALA A 1 106 ? 4.249 -13.912 -8.519 1.00 78.06 106 ALA A C 1
ATOM 821 O O . ALA A 1 106 ? 3.967 -15.017 -8.997 1.00 78.06 106 ALA A O 1
ATOM 822 N N . LYS A 1 107 ? 4.348 -12.817 -9.286 1.00 59.44 107 LYS A N 1
ATOM 823 C CA . LYS A 1 107 ? 4.051 -12.764 -10.728 1.00 59.44 107 LYS A CA 1
ATOM 824 C C . LYS A 1 107 ? 5.242 -12.387 -11.593 1.00 59.44 107 LYS A C 1
ATOM 826 O O . LYS A 1 107 ? 6.014 -11.495 -11.193 1.00 59.44 107 LYS A O 1
#

Organism: NCBI:txid486698

Secondary structure (DSSP, 8-state):
------------PPPTT-B--GGGSGGGGTTS-EEEEPPPEEPTTSS-EEEEEEEE-TTSPBP-SSSS---EEEEE--SSPPPHHHHHHHHHHHHHHHHHHHHHHT-

Foldseek 3Di:
DDDDPPPDAQPEDDQPQKDADPCFGCVVPVNQWGKIKHDWADQPPDPKIKIKIFTAGSVGATDCCPPPDHIDIDIDDDPDDDDPVSVVVRVVRSVVNVVSSVVSNVD

Radius of gyration: 16.92 Å; chains: 1; bounding box: 39×33×54 Å

Sequence (107 aa):
MTTTPSTRLPDVPLPPGAFVDPGDAWEQWDYEFRVVRTAERHVSGHASLVSGSALQFPDGHIDDGTTYEAPVVWIEHYNTGLTIAQAREFAALLVSTADELDGWVAK

pLDDT: mean 91.35, std 12.5, range [41.47, 98.62]